Protein AF-A0A821SL39-F1 (afdb_monomer)

Solvent-accessible surface area (backbone atoms only — not comparable to full-atom values): 5098 Å² total; per-residue (Å²): 93,44,72,52,98,86,45,33,40,36,40,56,37,38,92,62,8,27,29,31,35,20,54,70,93,54,89,70,64,45,84,57,42,41,66,65,46,71,46,84,52,53,37,28,22,25,49,30,69,51,53,48,69,51,97,78,51,31,39,37,35,35,21,33,80,54,15,26,33,34,38,22,50,67,88,45,82,47,43,42,79,78,41,34,70,66,38,76,41,86,52,97,45,24,26,74,100

Radius of gyration: 12.9 Å; Cα contacts (8 Å, |Δi|>4): 261; chains: 1; bounding box: 30×19×40 Å

Sequence (97 aa):
LAMDEQRYLYVSGCGEHEVRRYPLGEKNGTLVAGGNRHGDRLNQLNNPYCLFVDRQQTVYVSDNNNHHVMKWNKGAKEGIVVAGGQGRGNALTQLSH

Organism: NCBI:txid392032

Secondary structure (DSSP, 8-state):
-EE-TT-EEEEEETTTTEEEEEETT--PPEEEEE-S-BSSSTT-BSSEEEEEE-TT--EEEEEGGGTEEEEE-TT-SS-EEEEE-S-SSSSTT----

Structure (mmCIF, N/CA/C/O backbone):
data_AF-A0A821SL39-F1
#
_entry.id   AF-A0A821SL39-F1
#
loop_
_atom_site.group_PDB
_atom_site.id
_atom_site.type_symbol
_atom_site.label_atom_id
_atom_site.label_alt_id
_atom_site.label_comp_id
_atom_site.label_asym_id
_atom_site.label_entity_id
_atom_site.label_seq_id
_atom_site.pdbx_PDB_ins_code
_atom_site.Cartn_x
_atom_site.Cartn_y
_atom_site.Cartn_z
_atom_site.occupancy
_atom_site.B_iso_or_equiv
_atom_site.auth_seq_id
_atom_site.auth_comp_id
_atom_site.auth_asym_id
_atom_site.auth_atom_id
_atom_site.pdbx_PDB_model_num
ATOM 1 N N . LEU A 1 1 ? -4.718 7.215 0.282 1.00 84.75 1 LEU A N 1
ATOM 2 C CA . LEU A 1 1 ? -5.635 7.072 1.436 1.00 84.75 1 LEU A CA 1
ATOM 3 C C . LEU A 1 1 ? -6.863 6.309 0.960 1.00 84.75 1 LEU A C 1
ATOM 5 O O . LEU A 1 1 ? -7.347 6.645 -0.112 1.00 84.75 1 LEU A O 1
ATOM 9 N N . ALA A 1 2 ? -7.354 5.323 1.707 1.00 91.38 2 ALA A N 1
ATOM 10 C CA . ALA A 1 2 ? -8.644 4.671 1.443 1.00 91.38 2 ALA A CA 1
ATOM 11 C C . ALA A 1 2 ? -9.336 4.296 2.761 1.00 91.38 2 ALA A C 1
ATOM 13 O O . ALA A 1 2 ? -8.676 4.237 3.796 1.00 91.38 2 ALA A O 1
ATOM 14 N N . MET A 1 3 ? -10.641 4.034 2.731 1.00 92.50 3 MET A N 1
ATOM 15 C CA . MET A 1 3 ? -11.406 3.557 3.887 1.00 92.50 3 MET A CA 1
ATOM 16 C C . MET A 1 3 ? -12.285 2.376 3.470 1.00 92.50 3 MET A C 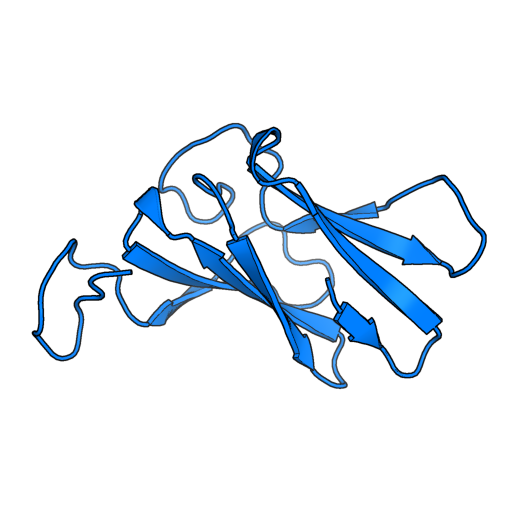1
ATOM 18 O O . MET A 1 3 ? -12.867 2.419 2.388 1.00 92.50 3 MET A O 1
ATOM 22 N N . ASP A 1 4 ? -12.374 1.340 4.306 1.00 91.94 4 ASP A N 1
ATOM 23 C CA . ASP A 1 4 ? -13.244 0.183 4.056 1.00 91.94 4 ASP A CA 1
ATOM 24 C C . ASP A 1 4 ? -14.611 0.285 4.765 1.00 91.94 4 ASP A C 1
ATOM 26 O O . ASP A 1 4 ? -14.856 1.168 5.592 1.00 91.94 4 ASP A O 1
ATOM 30 N N . GLU A 1 5 ? -15.520 -0.641 4.439 1.00 91.12 5 GLU A N 1
ATOM 31 C CA . GLU A 1 5 ? -16.871 -0.720 5.022 1.00 91.12 5 GLU A CA 1
ATOM 32 C C . GLU A 1 5 ? -16.853 -1.019 6.539 1.00 91.12 5 GLU A C 1
ATOM 34 O O . GLU A 1 5 ? -17.827 -0.744 7.236 1.00 91.12 5 GLU A O 1
ATOM 39 N N . GLN A 1 6 ? -15.739 -1.536 7.076 1.00 91.56 6 GLN A N 1
ATOM 40 C CA . GLN A 1 6 ? -15.546 -1.812 8.507 1.00 91.56 6 GLN A CA 1
ATOM 41 C C . GLN A 1 6 ? -14.915 -0.632 9.262 1.00 91.56 6 GLN A C 1
ATOM 43 O O . GLN A 1 6 ? -14.579 -0.764 10.439 1.00 91.56 6 GLN A O 1
ATOM 48 N N . ARG A 1 7 ? -14.795 0.535 8.613 1.00 93.25 7 ARG A N 1
ATOM 49 C CA . ARG A 1 7 ? -14.203 1.764 9.160 1.00 93.25 7 ARG A CA 1
ATOM 50 C C . ARG A 1 7 ? -12.720 1.631 9.516 1.00 93.25 7 ARG A C 1
ATOM 52 O O . ARG A 1 7 ? -12.265 2.249 10.477 1.00 93.25 7 ARG A O 1
ATOM 59 N N . TYR A 1 8 ? -11.947 0.893 8.725 1.00 95.56 8 TYR A N 1
ATOM 60 C CA . TYR A 1 8 ? -10.489 1.003 8.749 1.00 95.56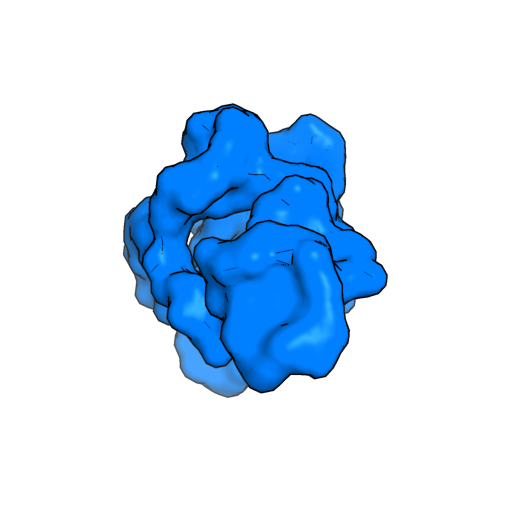 8 TYR A CA 1
ATOM 61 C C . TYR A 1 8 ? -10.003 2.023 7.723 1.00 95.56 8 TYR A C 1
ATOM 63 O O . TYR A 1 8 ? -10.406 1.994 6.562 1.00 95.56 8 TYR A O 1
ATOM 71 N N . LEU A 1 9 ? -9.096 2.901 8.147 1.00 95.12 9 LEU A N 1
ATOM 72 C CA . LEU A 1 9 ? -8.375 3.849 7.307 1.00 95.12 9 LEU A CA 1
ATOM 73 C C . LEU A 1 9 ? -7.047 3.238 6.855 1.00 95.12 9 LEU A C 1
ATOM 75 O O . LEU A 1 9 ? -6.226 2.869 7.688 1.00 95.12 9 LEU A O 1
ATOM 79 N N . TYR A 1 10 ? -6.809 3.182 5.551 1.00 96.12 10 TYR A N 1
ATOM 80 C CA . TYR A 1 10 ? -5.579 2.683 4.943 1.00 96.12 10 TYR A CA 1
ATOM 81 C C . TYR A 1 10 ? -4.747 3.858 4.440 1.00 96.12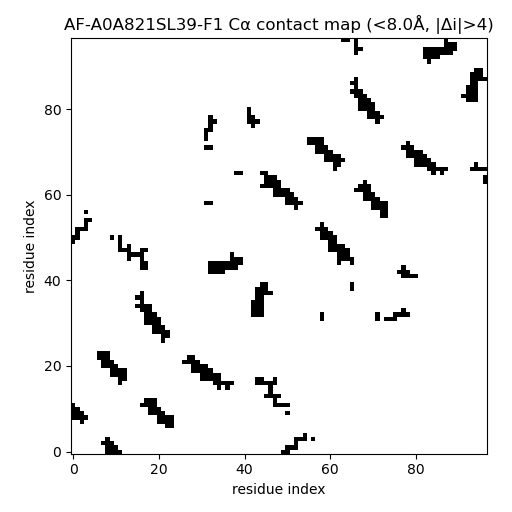 10 TYR A C 1
ATOM 83 O O . TYR A 1 10 ? -5.204 4.675 3.630 1.00 96.12 10 TYR A O 1
ATOM 91 N N . VAL A 1 11 ? -3.508 3.935 4.912 1.00 94.94 11 VAL A N 1
ATOM 92 C CA . VAL A 1 11 ? -2.569 5.021 4.638 1.00 94.94 11 VAL A CA 1
ATOM 93 C C . VAL A 1 11 ? -1.335 4.432 3.967 1.00 94.94 11 VAL A C 1
ATOM 95 O O . VAL A 1 11 ? -0.723 3.510 4.505 1.00 94.94 11 VAL A O 1
ATOM 98 N N . SER A 1 12 ? -0.973 4.974 2.801 1.00 92.62 12 SER A N 1
ATOM 99 C CA . SER A 1 12 ? 0.327 4.696 2.190 1.00 92.62 12 SER A CA 1
ATOM 100 C C . SER A 1 12 ? 1.362 5.606 2.834 1.00 92.62 12 SER A C 1
ATOM 102 O O . SER A 1 12 ? 1.223 6.830 2.774 1.00 92.62 12 SER A O 1
ATOM 104 N N . GLY A 1 13 ? 2.374 5.022 3.463 1.00 89.44 13 GLY A N 1
ATOM 105 C CA . GLY A 1 13 ? 3.550 5.740 3.928 1.00 89.44 13 GLY A CA 1
ATOM 106 C C . GLY A 1 13 ? 4.589 5.753 2.817 1.00 89.44 13 GLY A C 1
ATOM 107 O O . GLY A 1 13 ? 5.459 4.889 2.805 1.00 89.44 13 GLY A O 1
ATOM 108 N N . CYS A 1 14 ? 4.507 6.707 1.882 1.00 81.88 14 CYS A N 1
ATOM 109 C CA . CYS A 1 14 ? 5.394 6.743 0.708 1.00 81.88 14 CYS A CA 1
ATOM 110 C C . CYS A 1 14 ? 6.885 6.687 1.098 1.00 81.88 14 CYS A C 1
ATOM 112 O O . CYS A 1 14 ? 7.651 5.937 0.492 1.00 81.88 14 CYS A O 1
ATOM 114 N N . GLY A 1 15 ? 7.269 7.428 2.147 1.00 85.94 15 GLY A N 1
ATOM 115 C CA . GLY A 1 15 ? 8.637 7.458 2.682 1.00 85.94 15 GLY A CA 1
ATOM 116 C C . GLY A 1 15 ? 9.032 6.234 3.514 1.00 85.94 15 GLY A C 1
ATOM 117 O O . GLY A 1 15 ? 10.205 5.895 3.566 1.00 85.94 15 GLY A O 1
ATOM 118 N N . GLU A 1 16 ? 8.063 5.538 4.110 1.00 91.62 16 GLU A N 1
ATOM 119 C CA . GLU A 1 16 ? 8.305 4.324 4.906 1.00 91.62 16 GLU A CA 1
ATOM 120 C C . GLU A 1 16 ? 8.212 3.041 4.065 1.00 91.62 16 GLU A C 1
ATOM 122 O O . GLU A 1 16 ? 8.522 1.947 4.535 1.00 91.62 16 GLU A O 1
ATOM 127 N N . HIS A 1 17 ? 7.792 3.172 2.803 1.00 94.06 17 HIS A N 1
ATOM 128 C CA . HIS A 1 17 ? 7.648 2.070 1.855 1.00 94.06 17 HIS A CA 1
ATOM 129 C C . HIS A 1 17 ? 6.718 0.964 2.368 1.00 94.06 17 HIS A C 1
ATOM 131 O O . HIS A 1 17 ? 7.009 -0.235 2.318 1.00 94.06 17 HIS A O 1
ATOM 137 N N . GLU A 1 18 ? 5.575 1.381 2.900 1.00 96.38 18 GLU A N 1
ATOM 138 C CA . GLU A 1 18 ? 4.603 0.476 3.496 1.00 96.38 18 GLU A CA 1
ATOM 139 C C . GLU A 1 18 ? 3.182 1.031 3.412 1.00 96.38 18 GLU A C 1
ATOM 141 O O . GLU A 1 18 ? 2.958 2.233 3.243 1.00 96.38 18 GLU A O 1
ATOM 146 N N . VAL A 1 19 ? 2.211 0.145 3.602 1.00 96.69 19 VAL A N 1
ATOM 147 C CA . VAL A 1 19 ? 0.818 0.523 3.830 1.00 96.69 19 VAL A CA 1
ATOM 148 C C . VAL A 1 19 ? 0.400 0.026 5.200 1.00 96.69 19 VAL A C 1
ATOM 150 O O . VAL A 1 19 ? 0.566 -1.153 5.532 1.00 96.69 19 VAL A O 1
ATOM 153 N N . ARG A 1 20 ? -0.190 0.924 5.987 1.00 96.75 20 ARG A N 1
ATOM 154 C CA . ARG A 1 20 ? -0.787 0.602 7.284 1.00 96.75 20 ARG A CA 1
ATOM 155 C C . ARG A 1 20 ? -2.283 0.849 7.264 1.00 96.75 20 ARG A C 1
ATOM 157 O O . ARG A 1 20 ? -2.757 1.773 6.604 1.00 96.75 20 ARG A O 1
ATOM 164 N N . ARG A 1 2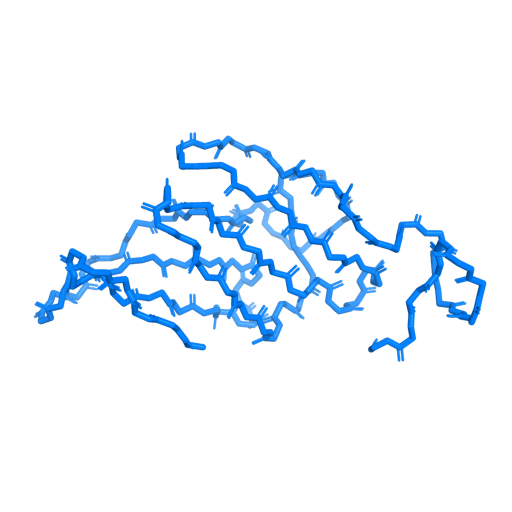1 ? -3.014 0.044 8.032 1.00 96.06 21 ARG A N 1
ATOM 165 C CA . ARG A 1 21 ? -4.428 0.281 8.334 1.00 96.06 21 ARG A CA 1
ATOM 166 C C . ARG A 1 21 ? -4.624 0.667 9.792 1.00 96.06 21 ARG A C 1
ATOM 168 O O . ARG A 1 21 ? -3.943 0.126 10.660 1.00 96.06 21 ARG A O 1
ATOM 175 N N . TYR A 1 22 ? -5.601 1.518 10.051 1.00 96.44 22 TYR A N 1
ATOM 176 C CA . TYR A 1 22 ? -5.943 2.035 11.370 1.00 96.44 22 TYR A CA 1
ATOM 177 C C . TYR A 1 22 ? -7.444 1.876 11.585 1.00 96.44 22 TYR A C 1
ATOM 179 O O . TYR A 1 22 ? -8.203 2.301 10.710 1.00 96.44 22 TYR A O 1
ATOM 187 N N . PRO A 1 23 ? -7.908 1.298 12.703 1.00 95.50 23 PRO A N 1
ATOM 188 C CA . PRO A 1 23 ? -9.293 1.491 13.110 1.00 95.50 23 PRO A CA 1
ATOM 189 C C . PRO A 1 23 ? -9.590 2.993 13.197 1.00 95.50 23 PRO A C 1
ATOM 191 O O . PRO A 1 23 ? -8.746 3.778 13.642 1.00 95.50 23 PRO A O 1
ATOM 194 N N . LEU A 1 24 ? -10.762 3.425 12.737 1.00 92.31 24 LEU A N 1
ATOM 195 C CA . LEU A 1 24 ? -11.073 4.849 12.727 1.00 92.31 24 LEU A CA 1
ATOM 196 C C . LEU A 1 24 ? -11.080 5.427 14.151 1.00 92.31 24 LEU A C 1
ATOM 198 O O . LEU A 1 24 ? -11.822 4.971 15.015 1.00 92.31 24 LEU A O 1
ATOM 202 N N . GLY A 1 25 ? -10.288 6.481 14.357 1.00 89.44 25 GLY A N 1
ATOM 203 C CA . GLY A 1 25 ? -10.120 7.133 15.659 1.00 89.44 25 GLY A CA 1
ATOM 204 C C . GLY A 1 25 ? -8.967 6.569 16.493 1.00 89.44 25 GLY A C 1
ATOM 205 O O . GLY A 1 25 ? -8.619 7.158 17.515 1.00 89.44 25 GLY A O 1
ATOM 206 N N . GLU A 1 26 ? -8.326 5.487 1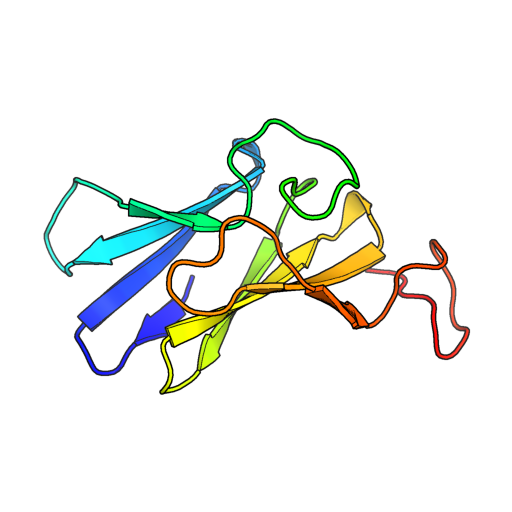6.047 1.00 94.19 26 GLU A N 1
ATOM 207 C CA . GLU A 1 26 ? -7.150 4.923 16.702 1.00 94.19 26 GLU A CA 1
ATOM 208 C C . GLU A 1 26 ? -5.842 5.422 16.079 1.00 94.19 26 GLU A C 1
ATOM 210 O O . GLU A 1 26 ? -5.757 5.748 14.895 1.00 94.19 26 GLU A O 1
ATOM 215 N N . LYS A 1 27 ? -4.790 5.465 16.902 1.00 91.50 27 LYS A N 1
ATOM 216 C CA . LYS A 1 27 ? -3.438 5.878 16.487 1.00 91.50 27 LYS A CA 1
ATOM 217 C C . LYS A 1 27 ? -2.517 4.698 16.174 1.00 91.50 27 LYS A C 1
ATOM 219 O O . LYS A 1 27 ? -1.464 4.893 15.575 1.00 91.50 27 LYS A O 1
ATOM 224 N N . ASN A 1 28 ? -2.905 3.486 16.571 1.00 93.31 28 ASN A N 1
ATOM 225 C CA . ASN A 1 28 ? -2.105 2.285 16.368 1.00 93.31 28 ASN A CA 1
ATOM 226 C C . ASN A 1 28 ? -2.474 1.635 15.035 1.00 93.31 28 ASN A C 1
ATOM 228 O O . ASN A 1 28 ? -3.614 1.231 14.816 1.00 93.31 28 ASN A O 1
ATOM 232 N N . G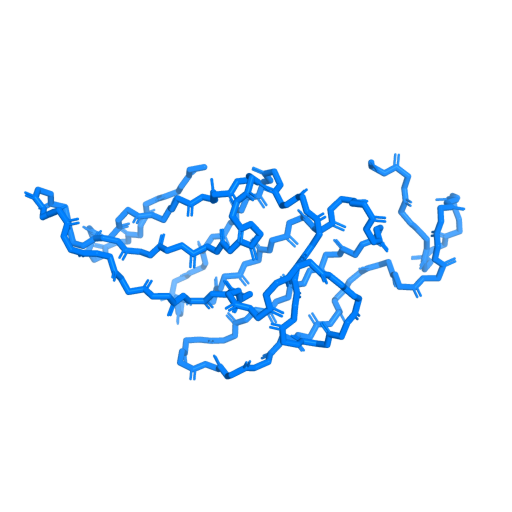LY A 1 29 ? -1.493 1.558 14.138 1.00 93.69 29 GLY A N 1
ATOM 233 C CA . GLY A 1 29 ? -1.659 0.986 12.808 1.00 93.69 29 GLY A CA 1
ATOM 234 C C . GLY A 1 29 ? -1.165 -0.452 12.736 1.00 93.69 29 GLY A C 1
ATOM 235 O O . GLY A 1 29 ? -0.185 -0.816 13.379 1.00 93.69 29 GLY A O 1
ATOM 236 N N . THR A 1 30 ? -1.811 -1.264 11.905 1.00 95.81 30 THR A N 1
ATOM 237 C CA . THR A 1 30 ? -1.320 -2.594 11.524 1.00 95.81 30 THR A CA 1
ATOM 238 C C . THR A 1 30 ? -0.706 -2.531 10.131 1.00 95.81 30 THR A C 1
ATOM 240 O O . THR A 1 30 ? -1.329 -1.996 9.213 1.00 95.81 30 THR A O 1
ATOM 243 N N . LEU A 1 31 ? 0.492 -3.096 9.962 1.00 96.56 31 LEU A N 1
ATOM 244 C CA . LEU A 1 31 ? 1.131 -3.267 8.656 1.00 96.56 31 LEU A CA 1
ATOM 245 C C . LEU A 1 31 ? 0.320 -4.239 7.788 1.00 96.56 31 LEU A C 1
ATOM 247 O O . LEU A 1 31 ? -0.008 -5.339 8.237 1.00 96.56 31 LEU A O 1
ATOM 251 N N . VAL A 1 32 ? 0.003 -3.833 6.558 1.00 97.12 32 VAL A N 1
ATOM 252 C CA . VAL A 1 32 ? -0.791 -4.640 5.611 1.00 97.12 32 VAL A CA 1
ATOM 253 C C . VAL A 1 32 ? -0.129 -4.834 4.247 1.00 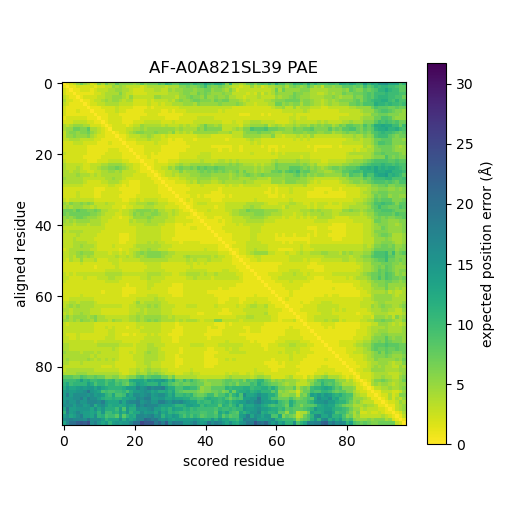97.12 32 VAL A C 1
ATOM 255 O O . VAL A 1 32 ? -0.559 -5.711 3.505 1.00 97.12 32 VAL A O 1
ATOM 258 N N . ALA A 1 33 ? 0.910 -4.060 3.924 1.00 96.75 33 ALA A N 1
ATOM 259 C CA . ALA A 1 33 ? 1.749 -4.249 2.741 1.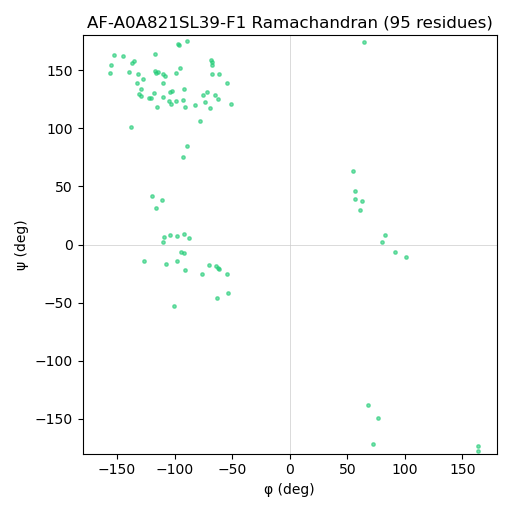00 96.75 33 ALA A CA 1
ATOM 260 C C . ALA A 1 33 ? 3.137 -3.626 2.953 1.00 96.75 33 ALA A C 1
ATOM 262 O O . ALA A 1 33 ? 3.247 -2.591 3.613 1.00 96.75 33 ALA A O 1
ATOM 263 N N . GLY A 1 34 ? 4.177 -4.215 2.357 1.00 95.69 34 GLY A N 1
ATOM 264 C CA . GLY A 1 34 ? 5.559 -3.731 2.465 1.00 95.69 34 GLY A CA 1
ATOM 265 C C . GLY A 1 34 ? 6.146 -3.879 3.873 1.00 95.69 34 GLY A C 1
ATOM 266 O O . GLY A 1 34 ? 5.960 -4.907 4.524 1.00 95.69 34 GLY A O 1
ATOM 267 N N . GLY A 1 35 ? 6.871 -2.854 4.338 1.00 92.25 35 GLY A N 1
ATOM 268 C CA . GLY A 1 35 ? 7.461 -2.812 5.687 1.00 92.25 35 GLY A CA 1
ATOM 269 C C . GLY A 1 35 ? 8.798 -3.549 5.842 1.00 92.25 35 GLY A C 1
ATOM 270 O O . GLY A 1 35 ? 9.314 -3.662 6.950 1.00 92.25 35 GLY A O 1
ATOM 271 N N . ASN A 1 36 ? 9.397 -4.017 4.742 1.00 94.06 36 ASN A N 1
ATOM 272 C CA . ASN A 1 36 ? 10.696 -4.700 4.725 1.00 94.06 36 ASN A CA 1
ATOM 273 C C . ASN A 1 36 ? 11.791 -3.856 4.050 1.00 94.06 36 ASN A C 1
ATOM 275 O O . ASN A 1 36 ? 12.648 -4.396 3.351 1.00 94.06 36 ASN A O 1
ATOM 279 N N . ARG A 1 37 ? 11.781 -2.533 4.282 1.00 91.88 37 ARG A N 1
ATOM 280 C CA . ARG A 1 37 ? 12.575 -1.516 3.552 1.00 91.88 37 ARG A CA 1
ATOM 281 C C . ARG A 1 37 ? 12.175 -1.406 2.074 1.00 91.88 37 ARG A C 1
ATOM 283 O O . ARG A 1 37 ? 11.365 -2.194 1.587 1.00 91.88 37 ARG A O 1
ATOM 290 N N . HIS A 1 38 ? 12.750 -0.427 1.371 1.00 92.69 38 HIS A N 1
ATOM 291 C CA . HIS A 1 38 ? 12.566 -0.326 -0.073 1.00 92.69 38 HIS A CA 1
ATOM 292 C C . HIS A 1 38 ? 13.230 -1.487 -0.815 1.00 92.69 38 HIS A C 1
ATOM 294 O O . HIS A 1 38 ? 14.281 -1.986 -0.405 1.00 92.69 38 HIS A O 1
ATOM 300 N N . GLY A 1 39 ? 12.616 -1.893 -1.919 1.00 93.19 39 GLY A N 1
ATOM 301 C CA . GLY A 1 39 ? 13.117 -2.927 -2.817 1.00 93.19 39 GLY A CA 1
ATOM 302 C C . GLY A 1 39 ? 12.012 -3.439 -3.731 1.00 93.19 39 GLY A C 1
ATOM 303 O O . GLY A 1 39 ? 10.888 -2.946 -3.670 1.00 93.19 39 GLY A O 1
ATOM 304 N N . ASP A 1 40 ? 12.342 -4.416 -4.565 1.00 92.81 40 ASP A N 1
ATOM 305 C CA . ASP A 1 40 ? 11.494 -4.992 -5.617 1.00 92.81 40 ASP A CA 1
ATOM 306 C C . ASP A 1 40 ? 11.034 -6.430 -5.319 1.00 92.81 40 ASP A C 1
ATOM 308 O O . ASP A 1 40 ? 10.326 -7.047 -6.118 1.00 92.81 40 ASP A O 1
ATOM 312 N N . ARG A 1 41 ? 11.405 -6.976 -4.153 1.00 95.19 41 ARG A N 1
ATOM 313 C CA . ARG A 1 41 ? 10.912 -8.281 -3.695 1.00 95.19 41 ARG A CA 1
ATOM 314 C C . ARG A 1 41 ? 9.422 -8.220 -3.381 1.00 95.19 41 ARG A C 1
ATOM 316 O O . ARG A 1 41 ? 8.890 -7.182 -3.006 1.00 95.19 41 ARG A O 1
ATOM 323 N N . LEU A 1 42 ? 8.759 -9.375 -3.413 1.00 96.00 42 LEU A N 1
ATOM 324 C CA . LEU A 1 42 ? 7.309 -9.469 -3.209 1.00 96.00 42 LEU A CA 1
ATOM 325 C C . LEU A 1 42 ? 6.834 -8.987 -1.825 1.00 96.00 42 LEU A C 1
ATOM 327 O O . LEU A 1 42 ? 5.672 -8.632 -1.651 1.00 96.00 42 LEU A O 1
ATOM 331 N N . ASN A 1 43 ? 7.713 -8.955 -0.828 1.00 96.12 43 ASN A N 1
ATOM 332 C CA . ASN A 1 43 ? 7.434 -8.442 0.512 1.00 96.12 43 ASN A CA 1
ATOM 333 C C . ASN A 1 43 ? 7.902 -6.989 0.731 1.00 96.12 43 ASN A C 1
ATOM 335 O O . ASN A 1 43 ? 7.869 -6.501 1.864 1.00 96.12 43 ASN A O 1
ATOM 339 N N . GLN A 1 44 ? 8.360 -6.311 -0.319 1.00 96.69 44 GLN A N 1
ATOM 340 C CA . GLN A 1 44 ? 8.857 -4.939 -0.300 1.00 96.69 44 GLN A CA 1
ATOM 341 C C . GLN A 1 44 ? 7.976 -4.040 -1.177 1.00 96.69 44 GLN A C 1
ATOM 343 O O . GLN A 1 44 ? 7.154 -4.505 -1.960 1.00 96.69 44 GLN A O 1
ATOM 348 N N . LEU A 1 45 ? 8.118 -2.737 -0.971 1.00 95.38 45 LEU A N 1
ATOM 349 C CA . LEU A 1 45 ? 7.513 -1.678 -1.770 1.00 95.38 45 LEU A CA 1
ATOM 350 C C . LEU A 1 45 ? 8.591 -0.631 -2.024 1.00 95.38 45 LEU A C 1
ATOM 352 O O . LEU A 1 45 ? 9.538 -0.517 -1.252 1.00 95.38 45 LEU A O 1
ATOM 356 N N . ASN A 1 46 ? 8.440 0.178 -3.057 1.00 94.62 46 ASN A N 1
ATOM 357 C CA . ASN A 1 46 ? 9.343 1.262 -3.387 1.00 94.62 46 ASN A CA 1
ATOM 358 C C . ASN A 1 46 ? 8.536 2.495 -3.799 1.00 94.62 46 ASN A C 1
ATOM 360 O O . ASN A 1 46 ? 8.043 2.635 -4.918 1.00 94.62 46 ASN A O 1
ATOM 364 N N . ASN A 1 47 ? 8.428 3.415 -2.843 1.00 92.75 47 ASN A N 1
ATOM 365 C CA . ASN A 1 47 ? 7.701 4.673 -2.985 1.00 92.75 47 ASN A CA 1
ATOM 366 C C . ASN A 1 47 ? 6.227 4.481 -3.430 1.00 92.75 47 ASN A C 1
ATOM 368 O O . ASN A 1 47 ? 5.832 4.904 -4.523 1.00 92.75 47 ASN A O 1
ATOM 372 N N . PRO A 1 48 ? 5.394 3.820 -2.602 1.00 93.38 48 PRO A N 1
ATOM 373 C CA . PRO A 1 48 ? 3.994 3.568 -2.930 1.00 93.38 48 PRO A CA 1
ATOM 374 C C . PRO A 1 48 ? 3.138 4.840 -2.820 1.00 93.38 48 PRO A C 1
ATOM 376 O O . PRO A 1 48 ? 3.061 5.422 -1.742 1.00 93.38 48 PRO A O 1
ATOM 379 N N . TYR A 1 49 ? 2.448 5.267 -3.887 1.00 88.88 49 TYR A N 1
ATOM 380 C CA . TYR A 1 49 ? 1.638 6.515 -3.854 1.00 88.88 49 TYR A CA 1
ATOM 381 C C . TYR A 1 49 ? 0.152 6.251 -3.656 1.00 88.88 49 TYR A C 1
ATOM 383 O O . TYR A 1 49 ? -0.497 6.836 -2.787 1.00 88.88 49 TYR A O 1
ATOM 391 N N . CYS A 1 50 ? -0.402 5.393 -4.503 1.00 89.25 50 CYS A N 1
ATOM 392 C CA . CYS A 1 50 ? -1.833 5.154 -4.566 1.00 89.25 50 CYS A CA 1
ATOM 393 C C . CYS A 1 50 ? -2.147 3.781 -3.996 1.00 89.25 50 CYS A C 1
ATOM 395 O O . CYS A 1 50 ? -1.380 2.835 -4.173 1.00 89.25 50 CYS A O 1
ATOM 397 N N . LEU A 1 51 ? -3.295 3.682 -3.331 1.00 94.38 51 LEU A N 1
ATOM 398 C CA . LEU A 1 51 ? -3.803 2.419 -2.827 1.00 94.38 51 LEU A CA 1
ATOM 399 C C . LEU A 1 51 ? -5.311 2.326 -3.033 1.00 94.38 51 LEU A C 1
ATOM 401 O O . LEU A 1 51 ? -6.016 3.334 -2.957 1.00 94.38 51 LEU A O 1
ATOM 405 N N . PHE A 1 52 ? -5.787 1.108 -3.243 1.00 95.25 52 PHE A N 1
ATOM 406 C CA . PHE A 1 52 ? -7.197 0.751 -3.306 1.00 95.25 52 PHE A CA 1
ATOM 407 C C . PHE A 1 52 ? -7.438 -0.477 -2.426 1.00 95.25 52 PHE A C 1
ATOM 409 O O . PHE A 1 52 ? -6.563 -1.331 -2.302 1.00 95.25 52 PHE A O 1
ATOM 416 N N . VAL A 1 53 ? -8.611 -0.561 -1.802 1.00 96.31 53 VAL A N 1
ATOM 417 C CA . VAL A 1 53 ? -8.980 -1.683 -0.933 1.00 96.31 53 VAL A CA 1
ATOM 418 C C . VAL A 1 53 ? -10.337 -2.214 -1.367 1.00 96.31 53 VAL A C 1
ATOM 420 O O . VAL A 1 53 ? -11.283 -1.439 -1.500 1.00 96.31 53 VAL A O 1
ATOM 423 N N . ASP A 1 54 ? -10.433 -3.522 -1.602 1.00 94.50 54 ASP A N 1
ATOM 424 C CA . ASP A 1 54 ? -11.701 -4.168 -1.950 1.00 94.50 54 ASP A CA 1
ATOM 425 C C . ASP A 1 54 ? -12.484 -4.647 -0.711 1.00 94.50 54 ASP A C 1
ATOM 427 O O . ASP A 1 54 ? -12.016 -4.586 0.428 1.00 94.50 54 ASP A O 1
ATOM 431 N N . ARG A 1 55 ? -13.700 -5.167 -0.928 1.00 93.19 55 ARG A N 1
ATOM 432 C CA . ARG A 1 55 ? -14.572 -5.669 0.152 1.00 93.19 55 ARG A CA 1
ATOM 433 C C . ARG A 1 55 ? -13.991 -6.857 0.927 1.00 93.19 55 ARG A C 1
ATOM 435 O O . ARG A 1 55 ? -14.421 -7.120 2.048 1.00 93.19 55 ARG A O 1
ATOM 442 N N . GLN A 1 56 ? -13.023 -7.573 0.356 1.00 94.81 56 GLN A N 1
ATOM 443 C CA . GLN A 1 56 ? -12.324 -8.677 1.019 1.00 94.81 56 GLN A CA 1
ATOM 444 C C . GLN A 1 56 ? -11.113 -8.184 1.832 1.00 94.81 56 GLN A C 1
ATOM 446 O O . GLN A 1 56 ? -10.393 -9.000 2.410 1.00 94.81 56 GLN A O 1
ATOM 451 N N . GLN A 1 57 ? -10.911 -6.862 1.931 1.00 95.06 57 GLN A N 1
ATOM 452 C CA . GLN A 1 57 ? -9.729 -6.219 2.518 1.00 95.06 57 GLN A CA 1
ATOM 453 C C . GLN A 1 57 ? -8.435 -6.587 1.782 1.00 95.06 57 GLN A C 1
ATOM 455 O O . GLN A 1 57 ? -7.359 -6.633 2.383 1.00 95.06 57 GLN A O 1
ATOM 460 N N . THR A 1 58 ? -8.531 -6.857 0.481 1.00 96.81 58 THR A N 1
ATOM 461 C CA . THR A 1 58 ? -7.355 -6.947 -0.379 1.00 96.81 58 THR A CA 1
ATOM 462 C C . THR A 1 58 ? -6.853 -5.540 -0.663 1.00 96.81 58 THR A C 1
ATOM 464 O O . THR A 1 58 ? -7.625 -4.688 -1.102 1.00 96.81 58 THR A O 1
ATOM 467 N N . VAL A 1 59 ? -5.562 -5.308 -0.449 1.00 97.00 59 VAL A N 1
ATOM 468 C CA . VAL A 1 59 ? -4.904 -4.027 -0.705 1.00 97.00 59 VAL A CA 1
ATOM 469 C C . VAL A 1 59 ? -4.199 -4.085 -2.053 1.00 97.00 59 VAL A C 1
ATOM 471 O O . VAL A 1 59 ? -3.345 -4.937 -2.279 1.00 97.00 59 VAL A O 1
ATOM 474 N N . TYR A 1 60 ? -4.531 -3.156 -2.936 1.00 96.81 60 TYR A N 1
ATOM 475 C CA . TYR A 1 60 ? -3.822 -2.910 -4.184 1.00 96.81 60 TYR A CA 1
ATOM 476 C C . TYR A 1 60 ? -2.987 -1.650 -4.004 1.00 96.81 60 TYR A C 1
ATOM 478 O O . TYR A 1 60 ? -3.514 -0.642 -3.534 1.00 96.81 60 TYR A O 1
ATOM 486 N N . VAL A 1 61 ? -1.708 -1.689 -4.361 1.00 95.81 61 VAL A N 1
ATOM 487 C CA . VAL A 1 61 ? -0.786 -0.557 -4.211 1.00 95.81 61 VAL A CA 1
ATOM 488 C C . VAL A 1 61 ? -0.072 -0.311 -5.529 1.00 95.81 61 VAL A C 1
ATOM 490 O O . VAL A 1 61 ? 0.414 -1.250 -6.161 1.00 95.81 61 VAL A O 1
ATOM 493 N N . SER A 1 62 ? -0.005 0.958 -5.924 1.00 93.56 62 SER A N 1
ATOM 494 C CA . SER A 1 62 ? 0.889 1.407 -6.991 1.00 93.56 62 SER A CA 1
ATOM 495 C C . SER A 1 62 ? 2.296 1.517 -6.422 1.00 93.56 62 SER A C 1
ATOM 497 O O . SER A 1 62 ? 2.572 2.426 -5.637 1.00 93.56 62 SER A O 1
ATOM 499 N N . ASP A 1 63 ? 3.153 0.576 -6.788 1.00 91.44 63 ASP A N 1
ATOM 500 C CA . ASP A 1 63 ? 4.549 0.481 -6.377 1.00 91.44 63 ASP A CA 1
ATOM 501 C C . ASP A 1 63 ? 5.428 1.189 -7.421 1.00 91.44 63 ASP A C 1
ATOM 503 O O . ASP A 1 63 ? 6.013 0.574 -8.317 1.00 91.44 63 ASP A O 1
ATOM 507 N N . ASN A 1 64 ? 5.391 2.526 -7.381 1.00 88.69 64 ASN A N 1
ATOM 508 C CA . ASN A 1 64 ? 5.719 3.361 -8.542 1.00 88.69 64 ASN A CA 1
ATOM 509 C C . ASN A 1 64 ? 7.157 3.208 -9.017 1.00 88.69 64 ASN A C 1
ATOM 511 O O . ASN A 1 64 ? 7.384 3.037 -10.211 1.00 88.69 64 ASN A O 1
ATOM 515 N N . ASN A 1 65 ? 8.125 3.229 -8.100 1.00 91.31 65 ASN A N 1
ATOM 516 C CA . ASN A 1 65 ? 9.533 3.159 -8.491 1.00 91.31 65 ASN A CA 1
ATOM 517 C C . ASN A 1 65 ? 9.925 1.775 -9.025 1.00 91.31 65 ASN A C 1
ATOM 519 O O . ASN A 1 65 ? 10.948 1.653 -9.692 1.00 91.31 65 ASN A O 1
ATOM 523 N N . ASN A 1 66 ? 9.123 0.749 -8.741 1.00 90.44 66 ASN A N 1
ATOM 524 C CA . ASN A 1 66 ? 9.309 -0.580 -9.309 1.00 90.44 66 ASN A CA 1
ATOM 525 C C . ASN A 1 66 ? 8.462 -0.791 -10.573 1.00 90.44 66 ASN A C 1
ATOM 527 O O . ASN A 1 66 ? 8.608 -1.807 -11.244 1.00 90.44 66 ASN A O 1
ATOM 531 N N . HIS A 1 67 ? 7.589 0.156 -10.933 1.00 90.62 67 HIS A N 1
ATOM 532 C CA . HIS A 1 67 ? 6.653 0.023 -12.050 1.00 90.62 67 HIS A CA 1
ATOM 533 C C . HIS A 1 67 ? 5.748 -1.215 -11.910 1.00 90.62 67 HIS A C 1
ATOM 535 O O . HIS A 1 67 ? 5.465 -1.914 -12.890 1.00 90.62 67 HIS A O 1
ATOM 541 N N . HIS A 1 68 ? 5.308 -1.503 -10.680 1.00 92.62 68 HIS A N 1
ATOM 542 C CA . HIS A 1 68 ? 4.389 -2.598 -10.373 1.00 92.62 68 HIS A CA 1
ATOM 543 C C . HIS A 1 68 ? 3.048 -2.057 -9.864 1.00 92.62 68 HIS A C 1
ATOM 545 O O . HIS A 1 68 ? 2.980 -1.059 -9.147 1.00 92.62 68 HIS A O 1
ATOM 551 N N . VAL A 1 69 ? 1.972 -2.786 -10.151 1.00 93.88 69 VAL A N 1
ATOM 552 C CA . VAL A 1 69 ? 0.789 -2.793 -9.286 1.00 93.88 69 VAL A CA 1
ATOM 553 C C . VAL A 1 69 ? 0.819 -4.092 -8.506 1.00 93.88 69 VAL A C 1
ATOM 555 O O . VAL A 1 69 ? 0.814 -5.180 -9.089 1.00 93.88 69 VAL A O 1
ATOM 558 N N . MET A 1 70 ? 0.849 -3.976 -7.185 1.00 96.06 70 MET A N 1
ATOM 559 C CA . MET A 1 70 ? 0.926 -5.120 -6.288 1.00 96.06 70 MET A CA 1
ATOM 560 C C . MET A 1 70 ? -0.377 -5.310 -5.523 1.00 96.06 70 MET A C 1
ATOM 562 O O . MET A 1 70 ? -0.989 -4.350 -5.057 1.00 96.06 70 MET A O 1
ATOM 566 N N . LYS A 1 71 ? -0.787 -6.569 -5.385 1.00 97.31 71 LYS A N 1
ATOM 567 C CA . LYS A 1 71 ? -1.956 -7.017 -4.630 1.00 97.31 71 LYS A CA 1
ATOM 568 C C . LYS A 1 71 ? -1.505 -7.764 -3.375 1.00 97.31 71 LYS A C 1
ATOM 570 O O . LYS A 1 71 ? -0.789 -8.755 -3.483 1.00 97.31 71 LYS A O 1
ATOM 575 N N . TRP A 1 72 ? -2.006 -7.367 -2.211 1.00 98.06 72 TRP A N 1
ATOM 576 C CA . TRP A 1 72 ? -1.882 -8.092 -0.945 1.00 98.06 72 TRP A CA 1
ATOM 577 C C . TRP A 1 72 ? -3.254 -8.539 -0.459 1.00 98.06 72 TRP A C 1
ATOM 579 O O . TRP A 1 72 ? -4.116 -7.717 -0.150 1.00 98.06 72 TRP A O 1
ATOM 589 N N . ASN A 1 73 ? -3.453 -9.851 -0.346 1.00 97.81 73 ASN A N 1
ATOM 590 C CA . ASN A 1 73 ? -4.627 -10.386 0.340 1.00 97.81 73 ASN A CA 1
ATOM 591 C C . ASN A 1 73 ? -4.543 -10.069 1.842 1.00 97.81 73 ASN A C 1
ATOM 593 O O . ASN A 1 73 ? -3.450 -9.944 2.403 1.00 97.81 73 ASN A O 1
ATOM 597 N N . LYS A 1 74 ? -5.691 -9.991 2.521 1.00 95.81 74 LYS A N 1
ATOM 598 C CA . LYS A 1 74 ? -5.747 -9.758 3.970 1.00 95.81 74 LYS A CA 1
ATOM 599 C C . LYS A 1 74 ? -4.844 -10.744 4.727 1.00 95.81 74 LYS A C 1
ATOM 601 O O . LYS A 1 74 ? -5.043 -11.953 4.662 1.00 95.81 74 LYS A O 1
ATOM 606 N N . GLY A 1 75 ? -3.877 -10.214 5.478 1.00 95.12 75 GLY A N 1
ATOM 607 C CA . GLY A 1 75 ? -2.946 -11.006 6.294 1.00 95.12 75 GLY A CA 1
ATOM 608 C C . GLY A 1 75 ? -1.775 -11.637 5.530 1.00 95.12 75 GLY A C 1
ATOM 609 O O . GLY A 1 75 ? -0.964 -12.325 6.152 1.00 95.12 75 GLY A O 1
ATOM 610 N N . ALA A 1 76 ? -1.659 -11.401 4.220 1.00 96.75 76 ALA A N 1
ATOM 611 C CA . ALA A 1 76 ? -0.530 -11.874 3.428 1.00 96.75 76 ALA A CA 1
ATOM 612 C C . ALA A 1 76 ? 0.797 -11.273 3.923 1.00 96.75 76 ALA A C 1
ATOM 614 O O . ALA A 1 76 ? 0.851 -10.135 4.390 1.00 96.75 76 ALA A O 1
ATOM 615 N N . LYS A 1 77 ? 1.878 -12.052 3.818 1.00 95.81 77 LYS A N 1
ATOM 616 C CA . LYS A 1 77 ? 3.247 -11.600 4.125 1.00 95.81 77 LYS A CA 1
ATOM 617 C C . LYS A 1 77 ? 3.971 -11.033 2.908 1.00 95.81 77 LYS A C 1
ATOM 619 O O . LYS A 1 77 ? 4.899 -10.249 3.063 1.00 95.81 77 LYS A O 1
ATOM 624 N N . GLU A 1 78 ? 3.516 -11.412 1.720 1.00 97.12 78 GLU A N 1
ATOM 625 C CA . GLU A 1 78 ? 4.063 -11.001 0.433 1.00 97.12 78 GLU A CA 1
ATOM 626 C C . GLU A 1 78 ? 2.914 -10.661 -0.516 1.00 97.12 78 GLU A C 1
ATOM 628 O O . GLU A 1 78 ? 1.776 -11.103 -0.323 1.00 97.12 78 GLU A O 1
ATOM 633 N N . GLY A 1 79 ? 3.209 -9.828 -1.503 1.00 96.44 79 GLY A N 1
ATOM 634 C CA . GLY A 1 79 ? 2.274 -9.371 -2.511 1.00 96.44 79 GLY A CA 1
ATOM 635 C C . GLY A 1 79 ? 2.393 -10.183 -3.789 1.00 96.44 79 GLY A C 1
ATOM 636 O O . GLY A 1 79 ? 3.289 -11.004 -3.967 1.00 96.44 79 GLY A O 1
ATOM 637 N N . ILE A 1 80 ? 1.471 -9.924 -4.701 1.00 96.50 80 ILE A N 1
ATOM 638 C CA . ILE A 1 80 ? 1.431 -10.512 -6.034 1.00 96.50 80 ILE A CA 1
ATOM 639 C C . ILE A 1 80 ? 1.464 -9.352 -7.020 1.00 96.50 80 ILE A C 1
ATOM 641 O O . ILE A 1 80 ? 0.632 -8.449 -6.928 1.00 96.50 80 ILE A O 1
ATOM 645 N N . VAL A 1 81 ? 2.403 -9.366 -7.964 1.00 94.06 81 VAL A N 1
ATOM 646 C CA . VAL A 1 81 ? 2.391 -8.409 -9.077 1.00 94.06 81 VAL A CA 1
ATOM 647 C C . VAL A 1 81 ? 1.206 -8.755 -9.975 1.00 94.06 81 VAL A C 1
ATOM 649 O O . VAL A 1 81 ? 1.126 -9.861 -10.505 1.00 94.06 81 VAL A O 1
ATOM 652 N N . VAL A 1 82 ? 0.259 -7.828 -10.107 1.00 93.69 82 VAL A N 1
ATOM 653 C CA . VAL A 1 82 ? -0.961 -8.010 -10.916 1.00 93.69 82 VAL A CA 1
ATOM 654 C C . VAL A 1 82 ? -0.939 -7.204 -12.212 1.00 93.69 82 VAL A C 1
ATOM 656 O O . VAL A 1 82 ? -1.712 -7.495 -13.119 1.00 93.69 82 VAL A O 1
ATOM 659 N N . ALA A 1 83 ? -0.052 -6.214 -12.312 1.00 89.94 83 ALA A N 1
ATOM 660 C CA . ALA A 1 83 ? 0.252 -5.490 -13.540 1.00 89.94 83 ALA A CA 1
ATOM 661 C C . ALA A 1 83 ? 1.665 -4.893 -13.463 1.00 89.94 83 ALA A C 1
ATOM 663 O O . ALA A 1 83 ? 2.165 -4.616 -12.369 1.00 89.94 83 ALA A O 1
ATOM 664 N N . GLY A 1 84 ? 2.293 -4.668 -14.619 1.00 88.88 84 GLY A N 1
ATOM 665 C CA . GLY A 1 84 ? 3.690 -4.237 -14.690 1.00 88.88 84 GLY A CA 1
ATOM 666 C C . GLY A 1 84 ? 4.664 -5.385 -14.421 1.00 88.88 84 GLY A C 1
ATOM 667 O O . GLY A 1 84 ? 4.368 -6.540 -14.729 1.00 88.88 84 GLY A O 1
ATOM 668 N N . GLY A 1 85 ? 5.831 -5.078 -13.854 1.00 79.50 85 GLY A N 1
ATOM 669 C CA . GLY A 1 85 ? 6.839 -6.102 -13.531 1.00 79.50 85 GLY A CA 1
ATOM 670 C C . GLY A 1 85 ? 7.994 -6.216 -14.514 1.00 79.50 85 GLY A C 1
ATOM 671 O O . GLY A 1 85 ? 8.961 -6.914 -14.233 1.00 79.50 85 GLY A O 1
ATOM 672 N N . GLN A 1 86 ? 7.905 -5.555 -15.670 1.00 83.19 86 GLN A N 1
ATOM 673 C CA . GLN A 1 86 ? 8.912 -5.632 -16.740 1.00 83.19 86 GLN A CA 1
ATOM 674 C C . GLN A 1 86 ? 9.587 -4.277 -16.999 1.00 83.19 86 GLN A C 1
ATOM 676 O O . GLN A 1 86 ? 9.967 -3.946 -18.126 1.00 83.19 86 GLN A O 1
ATOM 681 N N . GLY A 1 87 ? 9.710 -3.477 -15.938 1.00 77.75 87 GLY A N 1
ATOM 682 C CA . GLY A 1 87 ? 10.283 -2.138 -15.978 1.00 77.75 87 GLY A CA 1
ATOM 683 C C . GLY A 1 87 ? 9.387 -1.096 -16.653 1.00 77.75 87 GLY A C 1
ATOM 684 O O . GLY A 1 87 ? 8.218 -1.337 -16.974 1.00 77.75 87 GLY A O 1
ATOM 685 N N . ARG A 1 88 ? 9.964 0.092 -16.852 1.00 80.62 88 ARG A N 1
ATOM 686 C CA . ARG A 1 88 ? 9.281 1.245 -17.438 1.00 80.62 88 ARG A CA 1
ATOM 687 C C . ARG A 1 88 ? 9.028 1.054 -18.929 1.00 80.62 88 ARG A C 1
ATOM 689 O O . ARG A 1 88 ? 9.962 0.799 -19.684 1.00 80.62 88 ARG A O 1
ATOM 696 N N . GLY A 1 89 ? 7.799 1.297 -19.370 1.00 79.62 89 GLY A N 1
ATOM 697 C CA . GLY A 1 89 ? 7.469 1.326 -20.793 1.00 79.62 89 GLY A CA 1
ATOM 698 C C . GLY A 1 89 ? 5.974 1.225 -21.070 1.00 79.62 89 GLY A C 1
ATOM 699 O O . GLY A 1 89 ? 5.166 1.260 -20.147 1.00 79.62 89 GLY A O 1
ATOM 700 N N . ASN A 1 90 ? 5.634 1.107 -22.356 1.00 78.12 90 ASN A N 1
ATOM 701 C CA . ASN A 1 90 ? 4.254 1.114 -22.858 1.00 78.12 90 ASN A CA 1
ATOM 702 C C . ASN A 1 90 ? 3.793 -0.267 -23.358 1.00 78.12 90 ASN A C 1
ATOM 704 O O . ASN A 1 90 ? 2.733 -0.378 -23.975 1.00 78.12 90 ASN A O 1
ATOM 708 N N . ALA A 1 91 ? 4.600 -1.315 -23.163 1.00 75.81 91 ALA A N 1
ATOM 709 C CA . ALA A 1 91 ? 4.176 -2.680 -23.456 1.00 75.81 91 ALA A CA 1
ATOM 710 C C . ALA A 1 91 ? 3.089 -3.131 -22.467 1.00 75.81 91 ALA A C 1
ATOM 712 O O . ALA A 1 91 ? 3.008 -2.624 -21.353 1.00 75.81 91 ALA A O 1
ATOM 713 N N . LEU A 1 92 ? 2.296 -4.141 -22.838 1.00 70.75 92 LEU A N 1
ATOM 714 C CA . LEU A 1 92 ? 1.204 -4.669 -22.001 1.00 70.75 92 LEU A CA 1
ATOM 715 C C . LEU A 1 92 ? 1.646 -5.102 -20.588 1.00 70.75 92 LEU A C 1
ATOM 717 O O . LEU A 1 92 ? 0.834 -5.121 -19.668 1.00 70.75 92 LEU 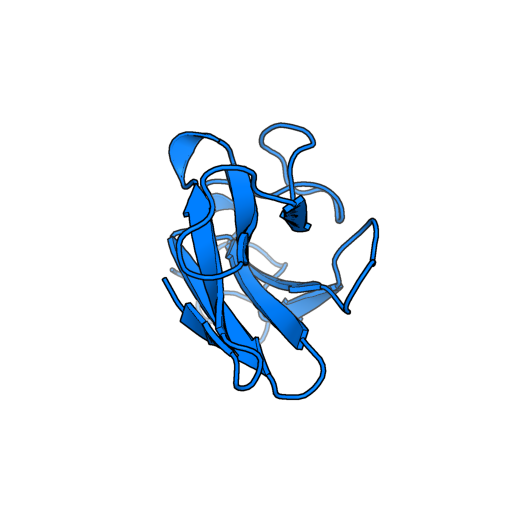A O 1
ATOM 721 N N . THR A 1 93 ? 2.920 -5.456 -20.413 1.00 74.25 93 THR A N 1
ATOM 722 C CA . THR A 1 93 ? 3.521 -5.893 -19.140 1.00 74.25 93 THR A CA 1
ATOM 723 C C . THR A 1 93 ? 4.394 -4.820 -18.482 1.00 74.25 93 THR A C 1
ATOM 725 O O . THR A 1 93 ? 5.107 -5.110 -17.522 1.00 74.25 93 THR A O 1
ATOM 728 N N . GLN A 1 94 ? 4.392 -3.595 -19.006 1.00 78.88 94 GLN A N 1
ATOM 729 C CA . GLN A 1 94 ? 5.183 -2.471 -18.514 1.00 78.88 94 GLN A CA 1
ATOM 730 C C . GLN A 1 94 ? 4.267 -1.352 -18.028 1.00 78.88 94 GLN A C 1
ATOM 732 O O . GLN A 1 94 ? 3.163 -1.170 -18.535 1.00 78.88 94 GLN A O 1
ATOM 737 N N . LEU A 1 95 ? 4.731 -0.604 -17.031 1.00 77.06 95 LEU A N 1
ATOM 738 C CA . LEU A 1 95 ? 4.028 0.563 -16.506 1.00 77.06 95 LEU A CA 1
ATOM 739 C C . LEU A 1 95 ? 4.986 1.750 -16.497 1.00 77.06 95 LEU A C 1
ATOM 741 O O . LEU A 1 95 ? 6.169 1.596 -16.212 1.00 77.06 95 LEU A O 1
ATOM 745 N N . SER A 1 96 ? 4.491 2.945 -16.809 1.00 72.12 96 SER A N 1
ATOM 746 C CA . SER A 1 96 ? 5.292 4.177 -16.823 1.00 72.12 96 SER A CA 1
ATOM 747 C C . SER A 1 96 ? 4.762 5.221 -15.839 1.00 72.12 96 SER A C 1
ATOM 749 O O . SER A 1 96 ? 4.650 6.399 -16.187 1.00 72.12 96 SER A O 1
ATOM 751 N N . HIS A 1 97 ? 4.370 4.761 -14.654 1.00 64.50 97 HIS A N 1
ATOM 752 C CA . HIS A 1 97 ? 3.906 5.608 -13.556 1.00 64.50 97 HIS A CA 1
ATOM 753 C C . HIS A 1 97 ? 5.076 6.185 -12.763 1.00 64.50 97 HIS A C 1
ATOM 755 O O . HIS A 1 97 ? 6.118 5.491 -12.676 1.00 64.50 97 HIS A O 1
#

Nearest PDB structures (foldseek):
  3wwa-assembly1_A  TM=9.128E-01  e=3.822E-04  unclassified
  1rwi-assembly1_B  TM=9.116E-01  e=5.345E-04  Mycobacterium tuberculosis
  6f0t-assembly3_C  TM=8.954E-01  e=3.418E-04  synthetic construct
  7djl-assembly2_A  TM=7.770E-01  e=3.382E-03  Arabidopsis thaliana
  7zph-assembly1_A  TM=4.626E-01  e=5.055E-04  synthetic construct

Mean predicted aligned error: 4.2 Å

Foldseek 3Di:
DDAAPQQWDWDDPQVQQFIWIDRPPDPDTDTQAANPDDDDFQRTAHRWDDWDADNQRWIWTCRPVQQFTWITGGPDNGTDGPAARPEDDDPRRGHPD

InterPro domains:
  IPR011042 Six-bladed beta-propeller, TolB-like [G3DSA:2.120.10.30] (1-96)

pLDDT: mean 91.41, std 6.79, range [64.5, 98.06]